Protein AF-A0A6V7WWK5-F1 (afdb_monomer_lite)

InterPro domains:
  IPR000276 G protein-coupled receptor, rhodopsin-like [PF00001] (9-143)
  IPR000276 G protein-coupled receptor, rhodopsin-like [PS00237] (42-58)
  IPR017452 GPCR, rhodopsin-like, 7TM [PS50262] (1-149)

Organism: Meloidogyne enterolobii (NCBI:txid390850)

pLDDT: mean 83.82, std 7.41, range [48.47, 92.69]

Radius of gyration: 19.09 Å; chains: 1; bounding box: 42×32×47 Å

Structure (mmCIF, N/CA/C/O backbone):
data_AF-A0A6V7WWK5-F1
#
_entry.id   AF-A0A6V7WWK5-F1
#
loop_
_atom_site.group_PDB
_atom_site.id
_atom_site.type_symbol
_atom_site.label_atom_id
_atom_site.label_alt_id
_atom_site.label_comp_id
_atom_site.label_asym_id
_atom_site.label_entity_id
_atom_site.label_seq_id
_atom_site.pdbx_PDB_ins_code
_atom_site.Cartn_x
_atom_site.Cartn_y
_atom_site.Cartn_z
_atom_site.occupancy
_atom_site.B_iso_or_equiv
_atom_site.auth_seq_id
_atom_site.auth_comp_id
_atom_site.auth_asym_id
_atom_site.auth_atom_id
_atom_site.pdbx_PDB_model_num
ATOM 1 N N . MET A 1 1 ? -2.528 -12.363 4.384 1.00 48.47 1 MET A N 1
ATOM 2 C CA . MET A 1 1 ? -1.400 -13.310 4.526 1.00 48.47 1 MET A CA 1
ATOM 3 C C . MET A 1 1 ? -1.298 -14.312 3.372 1.00 48.47 1 MET A C 1
ATOM 5 O O . MET A 1 1 ? -0.187 -14.553 2.935 1.00 48.47 1 MET A O 1
ATOM 9 N N . SER A 1 2 ? -2.397 -14.865 2.837 1.00 56.09 2 SER A N 1
ATOM 10 C CA . SER A 1 2 ? -2.315 -15.943 1.826 1.00 56.09 2 SER A CA 1
ATOM 11 C C . SER A 1 2 ? -1.978 -15.508 0.389 1.00 56.09 2 SER A C 1
ATOM 13 O O . SER A 1 2 ? -1.477 -16.323 -0.369 1.00 56.09 2 SER A O 1
ATOM 15 N N . ILE A 1 3 ? -2.220 -14.246 0.011 1.00 61.91 3 ILE A N 1
ATOM 16 C CA . ILE A 1 3 ? -2.026 -13.775 -1.379 1.00 61.91 3 ILE A CA 1
ATOM 17 C C . ILE A 1 3 ? -0.543 -13.495 -1.689 1.00 61.91 3 ILE A C 1
ATOM 19 O O . ILE A 1 3 ? -0.037 -13.927 -2.716 1.00 61.91 3 ILE A O 1
ATOM 23 N N . ILE A 1 4 ? 0.184 -12.858 -0.761 1.00 63.56 4 ILE A N 1
ATOM 24 C CA . ILE A 1 4 ? 1.609 -12.505 -0.940 1.00 63.56 4 ILE A CA 1
ATOM 25 C C . ILE A 1 4 ? 2.479 -13.766 -1.085 1.00 63.56 4 ILE A C 1
ATOM 27 O O . ILE A 1 4 ? 3.381 -13.815 -1.914 1.00 63.56 4 ILE A O 1
ATOM 31 N N . GLY A 1 5 ? 2.181 -14.815 -0.310 1.00 62.09 5 GLY A N 1
ATOM 32 C CA . GLY A 1 5 ? 2.914 -16.084 -0.373 1.00 62.09 5 GLY A CA 1
ATOM 33 C C . GLY A 1 5 ? 2.627 -16.916 -1.627 1.00 62.09 5 GLY A C 1
ATOM 34 O O . GLY A 1 5 ? 3.445 -17.758 -1.984 1.00 62.09 5 GLY A O 1
ATOM 35 N N . LEU A 1 6 ? 1.490 -16.682 -2.290 1.00 66.56 6 LEU A N 1
ATOM 36 C CA . LEU A 1 6 ? 1.095 -17.408 -3.497 1.00 66.56 6 LEU A CA 1
ATOM 37 C C . LEU A 1 6 ? 1.648 -16.757 -4.769 1.00 66.56 6 LEU A C 1
ATOM 39 O O . LEU A 1 6 ? 2.021 -17.474 -5.684 1.00 66.56 6 LEU A O 1
ATOM 43 N N . GLU A 1 7 ? 1.736 -15.427 -4.813 1.00 68.88 7 GLU A N 1
ATOM 44 C CA . GLU A 1 7 ? 2.163 -14.682 -6.009 1.00 68.88 7 GLU A CA 1
ATOM 45 C C . GLU A 1 7 ? 3.628 -14.226 -5.926 1.00 68.88 7 GLU A C 1
ATOM 47 O O . GLU A 1 7 ? 4.399 -14.385 -6.873 1.00 68.88 7 GLU A O 1
ATOM 52 N N . GLY A 1 8 ? 4.053 -13.688 -4.777 1.00 69.81 8 GLY A N 1
ATOM 53 C CA . GLY A 1 8 ? 5.376 -13.077 -4.623 1.00 69.81 8 GLY A CA 1
ATOM 54 C C . GLY A 1 8 ? 6.505 -14.105 -4.647 1.00 69.81 8 GLY A C 1
ATOM 55 O O . GLY A 1 8 ? 7.492 -13.936 -5.358 1.00 69.81 8 GLY A O 1
ATOM 56 N N . ILE A 1 9 ? 6.339 -15.216 -3.924 1.00 76.62 9 ILE A N 1
ATOM 57 C CA . ILE A 1 9 ? 7.373 -16.253 -3.788 1.00 76.62 9 ILE A CA 1
ATOM 58 C C . ILE A 1 9 ? 7.691 -16.959 -5.121 1.00 76.62 9 ILE A C 1
ATOM 60 O O . ILE A 1 9 ? 8.876 -17.031 -5.458 1.00 76.62 9 ILE A O 1
ATOM 64 N N . PRO A 1 10 ? 6.723 -17.473 -5.908 1.00 78.38 10 PRO A N 1
ATOM 65 C CA . PRO A 1 10 ? 7.050 -18.164 -7.156 1.00 78.38 10 PRO A CA 1
ATOM 66 C C . PRO A 1 10 ? 7.593 -17.224 -8.232 1.00 78.38 10 PRO A C 1
ATOM 68 O O . PRO A 1 10 ? 8.531 -17.599 -8.933 1.00 78.38 10 PRO A O 1
ATOM 71 N N . VAL A 1 11 ? 7.077 -15.997 -8.334 1.00 78.81 11 VAL A N 1
ATOM 72 C CA . VAL A 1 11 ? 7.557 -15.018 -9.321 1.00 78.81 11 VAL A CA 1
ATOM 73 C C . VAL A 1 11 ? 8.965 -14.530 -8.970 1.00 78.81 11 VAL A C 1
ATOM 75 O O . VAL A 1 11 ? 9.837 -14.483 -9.838 1.00 78.81 11 VAL A O 1
ATOM 78 N N . TYR A 1 12 ? 9.235 -14.262 -7.691 1.00 80.19 12 TYR A N 1
ATOM 79 C CA . TYR A 1 12 ? 10.574 -13.894 -7.232 1.00 80.19 12 TYR A CA 1
ATOM 80 C C . TYR A 1 12 ? 11.573 -15.051 -7.374 1.00 80.19 12 TYR A C 1
ATOM 82 O O . TYR A 1 12 ? 12.707 -14.851 -7.805 1.00 80.19 12 TYR A O 1
ATOM 90 N N . THR A 1 13 ? 11.149 -16.286 -7.092 1.00 79.94 13 THR A N 1
ATOM 91 C CA . THR A 1 13 ? 11.984 -17.478 -7.314 1.00 79.94 13 THR A CA 1
ATOM 92 C C . THR A 1 13 ? 12.298 -17.646 -8.797 1.00 79.94 13 THR A C 1
ATOM 94 O O . THR A 1 13 ? 13.452 -17.880 -9.147 1.00 79.94 13 THR A O 1
ATOM 97 N N . TYR A 1 14 ? 11.308 -17.458 -9.676 1.00 81.88 14 TYR A N 1
ATOM 98 C CA . TYR A 1 14 ? 11.494 -17.500 -11.125 1.00 81.88 14 TYR A CA 1
ATOM 99 C C . TYR A 1 14 ? 12.485 -16.433 -11.622 1.00 81.88 14 TYR A C 1
ATOM 101 O O . TYR A 1 14 ? 13.327 -16.704 -12.479 1.00 81.88 14 TYR A O 1
ATOM 109 N N . PHE A 1 15 ? 12.430 -15.229 -11.053 1.00 82.69 15 PHE A N 1
ATOM 110 C CA . PHE A 1 15 ? 13.390 -14.163 -11.332 1.00 82.69 15 PHE A CA 1
ATOM 111 C C . PHE A 1 15 ? 14.819 -14.541 -10.908 1.00 82.69 15 PHE A C 1
ATOM 113 O O . PHE A 1 15 ? 15.766 -14.339 -11.669 1.00 82.69 15 PHE A O 1
ATOM 120 N N . LEU A 1 16 ? 14.987 -15.144 -9.726 1.00 81.88 16 LEU A N 1
ATOM 121 C CA . LEU A 1 16 ? 16.298 -15.573 -9.231 1.00 81.88 16 LEU A CA 1
ATOM 122 C C . LEU A 1 16 ? 16.907 -16.701 -10.072 1.00 81.88 16 LEU A C 1
ATOM 124 O O . LEU A 1 16 ? 18.082 -16.618 -10.430 1.00 81.88 16 LEU A O 1
ATOM 128 N N . ILE A 1 17 ? 16.126 -17.727 -10.431 1.00 86.00 17 ILE A N 1
ATOM 129 C CA . ILE A 1 17 ? 16.629 -18.858 -11.236 1.00 86.00 17 ILE A CA 1
ATOM 130 C C . ILE A 1 17 ? 16.998 -18.445 -12.668 1.00 86.00 17 ILE A C 1
ATOM 132 O O . ILE A 1 17 ? 17.882 -19.055 -13.260 1.00 86.00 17 ILE A O 1
ATOM 136 N N . ASN A 1 18 ? 16.383 -17.387 -13.207 1.00 82.94 18 ASN A N 1
ATOM 137 C CA . ASN A 1 18 ? 16.728 -16.813 -14.513 1.00 82.94 18 ASN A CA 1
ATOM 138 C C . ASN A 1 18 ? 17.901 -15.819 -14.462 1.00 82.94 18 ASN A C 1
ATOM 140 O O . ASN A 1 18 ? 18.121 -15.064 -15.411 1.00 82.94 18 ASN A O 1
ATOM 144 N N . GLY A 1 19 ? 18.664 -15.799 -13.366 1.00 82.00 19 GLY A N 1
ATOM 145 C CA . GLY A 1 19 ? 19.825 -14.923 -13.224 1.00 82.00 19 GLY A CA 1
ATOM 146 C C . GLY A 1 19 ? 19.447 -13.453 -13.065 1.00 82.00 19 GLY A C 1
ATOM 147 O O . GLY A 1 19 ? 20.116 -12.594 -13.631 1.00 82.00 19 GLY A O 1
ATOM 148 N N . GLN A 1 20 ? 18.371 -13.172 -12.320 1.00 80.38 20 GLN A N 1
ATOM 149 C CA . GLN A 1 20 ? 17.848 -11.821 -12.080 1.00 80.38 20 GLN A CA 1
ATOM 150 C C . GLN A 1 20 ? 17.426 -11.086 -13.358 1.00 80.38 20 GLN A C 1
ATOM 152 O O . GLN A 1 20 ? 17.538 -9.864 -13.451 1.00 80.38 20 GLN A O 1
ATOM 157 N N . ARG A 1 21 ? 16.925 -11.838 -14.343 1.00 81.75 21 ARG A N 1
ATOM 158 C CA . ARG A 1 21 ? 16.369 -11.290 -15.580 1.00 81.75 21 ARG A CA 1
ATOM 159 C C . ARG A 1 21 ? 14.871 -11.510 -15.640 1.00 81.75 21 ARG A C 1
ATOM 161 O O . ARG A 1 21 ? 14.385 -12.614 -15.401 1.00 81.75 21 ARG A O 1
ATOM 168 N N . TRP A 1 22 ? 14.148 -10.455 -15.987 1.00 85.31 22 TRP A N 1
ATOM 169 C CA . TRP A 1 22 ? 12.706 -10.464 -16.161 1.00 85.31 22 TRP A CA 1
ATOM 170 C C . TRP A 1 22 ? 12.326 -10.659 -17.637 1.00 85.31 22 TRP A C 1
ATOM 172 O O . TRP A 1 22 ? 12.540 -9.758 -18.444 1.00 85.31 22 TRP A O 1
ATOM 182 N N . PRO A 1 23 ? 11.747 -11.810 -18.028 1.00 82.50 23 PRO A N 1
ATOM 183 C CA . PRO A 1 23 ? 11.469 -12.099 -19.436 1.00 82.50 23 PRO A CA 1
ATOM 184 C C . PRO A 1 23 ? 10.071 -11.662 -19.900 1.00 82.50 23 PRO A C 1
ATOM 186 O O . PRO A 1 23 ? 9.783 -11.716 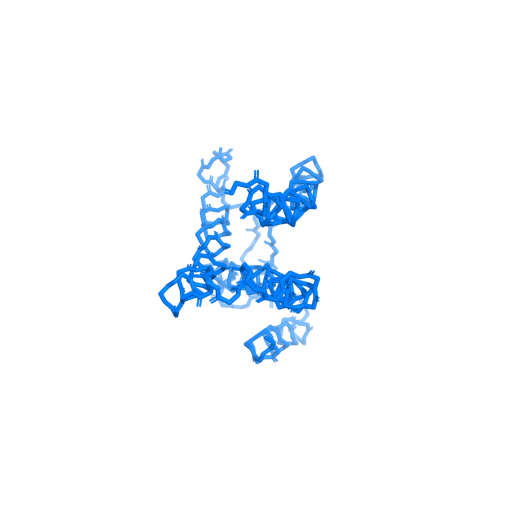-21.090 1.00 82.50 23 PRO A O 1
ATOM 189 N N . PHE A 1 24 ? 9.182 -11.250 -18.990 1.00 83.44 24 PHE A N 1
ATOM 190 C CA . PHE A 1 24 ? 7.772 -10.973 -19.305 1.00 83.44 24 PHE A CA 1
ATOM 191 C C . PHE A 1 24 ? 7.502 -9.522 -19.742 1.00 83.44 24 PHE A C 1
ATOM 193 O O . PHE A 1 24 ? 6.350 -9.126 -19.919 1.00 83.44 24 PHE A O 1
ATOM 200 N N . GLY A 1 25 ? 8.560 -8.724 -19.908 1.00 85.69 25 GLY A N 1
ATOM 201 C CA . GLY A 1 25 ? 8.489 -7.327 -20.328 1.00 85.69 25 GLY A CA 1
ATOM 202 C C . GLY A 1 25 ? 8.121 -6.341 -19.212 1.00 85.69 25 GLY A C 1
ATOM 203 O O . GLY A 1 25 ? 7.693 -6.708 -18.114 1.00 85.69 25 GLY A O 1
ATOM 204 N N . ALA A 1 26 ? 8.283 -5.052 -19.519 1.00 85.44 26 ALA A N 1
ATOM 205 C CA . ALA A 1 26 ? 8.167 -3.952 -18.560 1.00 85.44 26 ALA A CA 1
ATOM 206 C C . ALA A 1 26 ? 6.782 -3.839 -17.897 1.00 85.44 26 ALA A C 1
ATOM 208 O O . ALA A 1 26 ? 6.698 -3.620 -16.692 1.00 85.44 26 ALA A O 1
ATOM 209 N N . PHE A 1 27 ? 5.702 -4.028 -18.662 1.00 86.50 27 PHE A N 1
ATOM 210 C CA . PHE A 1 27 ? 4.337 -3.881 -18.149 1.00 86.50 27 PHE A CA 1
ATOM 211 C C . PHE A 1 27 ? 4.002 -4.915 -17.066 1.00 86.50 27 PHE A C 1
ATOM 213 O O . PHE A 1 27 ? 3.476 -4.553 -16.016 1.00 86.50 27 PHE A O 1
ATOM 220 N N . LEU A 1 28 ? 4.335 -6.193 -17.295 1.00 87.75 28 LEU A N 1
ATOM 221 C CA . LEU A 1 28 ? 4.083 -7.243 -16.305 1.00 87.75 28 LEU A CA 1
ATOM 222 C C . LEU A 1 28 ? 4.960 -7.066 -15.064 1.00 87.75 28 LEU A C 1
ATOM 224 O O . LEU A 1 28 ? 4.500 -7.365 -13.967 1.00 87.75 28 LEU A O 1
ATOM 228 N N . CYS A 1 29 ? 6.182 -6.548 -15.221 1.00 88.81 29 CYS A N 1
ATOM 229 C CA . CYS A 1 29 ? 7.023 -6.201 -14.080 1.00 88.81 29 CYS A CA 1
ATOM 230 C C . CYS A 1 29 ? 6.368 -5.113 -13.214 1.00 88.81 29 CYS A C 1
ATOM 232 O O . CYS A 1 29 ? 6.223 -5.287 -12.007 1.00 88.81 29 CYS A O 1
ATOM 234 N N . ASP A 1 30 ? 5.934 -4.010 -13.829 1.00 89.19 30 ASP A N 1
ATOM 235 C CA . ASP A 1 30 ? 5.336 -2.882 -13.109 1.00 89.19 30 ASP A CA 1
ATOM 236 C C . ASP A 1 30 ? 4.012 -3.278 -12.434 1.00 89.19 30 ASP A C 1
ATOM 238 O O . ASP A 1 30 ? 3.745 -2.867 -11.303 1.00 89.19 30 ASP A O 1
ATOM 242 N N . LEU A 1 31 ? 3.216 -4.136 -13.083 1.00 89.38 31 LEU A N 1
ATOM 243 C CA . LEU A 1 31 ? 2.004 -4.719 -12.504 1.00 89.38 31 LEU A CA 1
ATOM 244 C C . LEU A 1 31 ? 2.315 -5.640 -11.318 1.00 89.38 31 LEU A C 1
ATOM 246 O O . LEU A 1 31 ? 1.654 -5.563 -10.287 1.00 89.38 31 LEU A O 1
ATOM 250 N N . TRP A 1 32 ? 3.310 -6.516 -11.452 1.00 88.50 32 TRP A N 1
ATOM 251 C CA . TRP A 1 32 ? 3.696 -7.424 -10.375 1.00 88.50 32 TRP A CA 1
ATOM 252 C C . TRP A 1 32 ? 4.212 -6.652 -9.157 1.00 88.50 32 TRP A C 1
ATOM 254 O O . TRP A 1 32 ? 3.745 -6.882 -8.041 1.00 88.50 32 TRP A O 1
ATOM 264 N N . LEU A 1 33 ? 5.093 -5.671 -9.376 1.00 88.81 33 LEU A N 1
ATOM 265 C CA . LEU A 1 33 ? 5.601 -4.797 -8.321 1.00 88.81 33 LEU A CA 1
ATOM 266 C C . LEU A 1 33 ? 4.473 -3.999 -7.653 1.00 88.81 33 LEU A C 1
ATOM 268 O O . LEU A 1 33 ? 4.465 -3.868 -6.431 1.00 88.81 33 LEU A O 1
ATOM 272 N N . SER A 1 34 ? 3.501 -3.479 -8.410 1.00 91.12 34 SER A N 1
ATOM 273 C CA . SER A 1 34 ? 2.394 -2.721 -7.813 1.00 91.12 34 SER A CA 1
ATOM 274 C C . SER A 1 34 ? 1.506 -3.585 -6.926 1.00 91.12 34 SER A C 1
ATOM 276 O O . SER A 1 34 ? 1.143 -3.155 -5.828 1.00 91.12 34 SER A O 1
ATOM 278 N N . VAL A 1 35 ? 1.209 -4.812 -7.355 1.00 89.56 35 VAL A N 1
ATOM 279 C CA . VAL A 1 35 ? 0.420 -5.773 -6.581 1.00 89.56 35 VAL A CA 1
ATOM 280 C C . VAL A 1 35 ? 1.171 -6.219 -5.330 1.00 89.56 35 VAL A C 1
ATOM 282 O O . VAL A 1 35 ? 0.573 -6.234 -4.253 1.00 89.56 35 VAL A O 1
ATOM 285 N N . ASP A 1 36 ? 2.462 -6.537 -5.439 1.00 88.44 36 ASP A N 1
ATOM 286 C CA . ASP A 1 36 ? 3.272 -6.998 -4.308 1.00 88.44 36 ASP A CA 1
ATOM 287 C C . ASP A 1 36 ? 3.361 -5.930 -3.204 1.00 88.44 36 ASP A C 1
ATOM 289 O O . ASP A 1 36 ? 3.014 -6.184 -2.043 1.00 88.44 36 ASP A O 1
ATOM 293 N N . TYR A 1 37 ? 3.685 -4.687 -3.577 1.00 88.00 37 TYR A N 1
ATOM 294 C CA . TYR A 1 37 ? 3.744 -3.562 -2.639 1.00 88.00 37 TYR A CA 1
ATOM 295 C C . TYR A 1 37 ? 2.375 -3.218 -2.035 1.00 88.00 37 TYR A C 1
ATOM 297 O O . TYR A 1 37 ? 2.270 -2.987 -0.823 1.00 88.00 37 TYR A O 1
ATOM 305 N N . ALA A 1 38 ? 1.307 -3.223 -2.841 1.00 90.06 38 ALA A N 1
ATOM 306 C CA . ALA A 1 38 ? -0.049 -2.981 -2.353 1.00 90.06 38 ALA A CA 1
ATOM 307 C C . ALA A 1 38 ? -0.498 -4.054 -1.356 1.00 90.06 38 ALA A C 1
ATOM 309 O O . ALA A 1 38 ? -1.036 -3.720 -0.297 1.00 90.06 38 ALA A O 1
ATOM 310 N N . CYS A 1 39 ? -0.231 -5.328 -1.648 1.00 89.12 39 CYS A N 1
ATOM 311 C CA . CYS A 1 39 ? -0.564 -6.433 -0.758 1.00 89.12 39 CYS A CA 1
ATOM 312 C C . CYS A 1 39 ? 0.218 -6.358 0.558 1.00 89.12 39 CYS A C 1
ATOM 314 O O . CYS A 1 39 ? -0.367 -6.579 1.623 1.00 89.12 39 CYS A O 1
ATOM 316 N N . CYS A 1 40 ? 1.507 -6.011 0.513 1.00 88.06 40 CYS A N 1
ATOM 317 C CA . CYS A 1 40 ? 2.329 -5.829 1.709 1.00 88.06 40 CYS A CA 1
ATOM 318 C C . CYS A 1 40 ? 1.753 -4.750 2.636 1.00 88.06 40 CYS A C 1
ATOM 320 O O . CYS A 1 40 ? 1.540 -5.003 3.828 1.00 88.06 40 CYS A O 1
ATOM 322 N N . LEU A 1 41 ? 1.424 -3.575 2.091 1.00 88.00 41 LEU A N 1
ATOM 323 C CA . LEU A 1 41 ? 0.855 -2.481 2.879 1.00 88.00 41 LEU A CA 1
ATOM 324 C C . LEU A 1 41 ? -0.557 -2.803 3.392 1.00 88.00 41 LEU A C 1
ATOM 326 O O . LEU A 1 41 ? -0.852 -2.579 4.568 1.00 88.00 41 LEU A O 1
ATOM 330 N N . ALA A 1 42 ? -1.413 -3.400 2.558 1.00 90.06 42 ALA A N 1
ATOM 331 C CA . ALA A 1 42 ? -2.742 -3.847 2.975 1.00 90.06 42 ALA A CA 1
ATOM 332 C C . ALA A 1 42 ? -2.664 -4.880 4.112 1.00 90.06 42 ALA A C 1
ATOM 334 O O . ALA A 1 42 ? -3.459 -4.834 5.055 1.00 90.06 42 ALA A O 1
ATOM 335 N N . SER A 1 43 ? -1.681 -5.786 4.077 1.00 89.88 43 SER A N 1
ATOM 336 C CA . SER A 1 43 ? -1.444 -6.759 5.147 1.00 89.88 43 SER A CA 1
ATOM 337 C C . SER A 1 43 ? -1.050 -6.075 6.456 1.00 89.88 43 SER A C 1
ATOM 339 O O . SER A 1 43 ? -1.612 -6.397 7.503 1.00 89.88 43 SER A O 1
ATOM 341 N N . ILE A 1 44 ? -0.145 -5.093 6.405 1.00 88.69 44 ILE A N 1
ATOM 342 C CA . ILE A 1 44 ? 0.272 -4.325 7.586 1.00 88.69 44 ILE A CA 1
ATOM 343 C C . ILE A 1 44 ? -0.921 -3.585 8.193 1.00 88.69 44 ILE A C 1
ATOM 345 O O . ILE A 1 44 ? -1.210 -3.761 9.376 1.00 88.69 44 ILE A O 1
ATOM 349 N N . TYR A 1 45 ? -1.691 -2.851 7.392 1.00 88.25 45 TYR A N 1
ATOM 350 C CA . TYR A 1 45 ? -2.897 -2.170 7.868 1.00 88.25 45 TYR A CA 1
ATOM 351 C C . TYR A 1 45 ? -3.968 -3.124 8.399 1.00 88.25 45 TYR A C 1
ATOM 353 O O . TYR A 1 45 ? -4.633 -2.806 9.383 1.00 88.25 45 TYR A O 1
ATOM 361 N N . THR A 1 46 ? -4.107 -4.314 7.815 1.00 90.44 46 THR A N 1
ATOM 362 C CA . THR A 1 46 ? -5.024 -5.340 8.328 1.00 90.44 46 THR A CA 1
ATOM 363 C C . THR A 1 46 ? -4.592 -5.824 9.714 1.00 90.44 46 THR A C 1
ATOM 365 O O . THR A 1 46 ? -5.417 -5.881 10.624 1.00 90.44 46 THR A O 1
ATOM 368 N N . VAL A 1 47 ? -3.306 -6.134 9.912 1.00 89.31 47 VAL A N 1
ATOM 369 C CA . VAL A 1 47 ? -2.766 -6.565 11.217 1.00 89.31 47 VAL A CA 1
ATOM 370 C C . VAL A 1 47 ? -2.903 -5.458 12.264 1.00 89.31 47 VAL A C 1
ATOM 372 O O . VAL A 1 47 ? -3.318 -5.730 13.394 1.00 89.31 47 VAL A O 1
ATOM 375 N N . LEU A 1 48 ? -2.620 -4.207 11.890 1.00 87.69 48 LEU A N 1
ATOM 376 C CA . LEU A 1 48 ? -2.827 -3.044 12.756 1.00 87.69 48 LEU A CA 1
ATOM 377 C C . LEU A 1 48 ? -4.306 -2.881 13.125 1.00 87.69 48 LEU A C 1
ATOM 379 O O . LEU A 1 48 ? -4.625 -2.691 14.297 1.00 87.69 48 LEU A O 1
ATOM 383 N N . GLY A 1 49 ? -5.210 -3.042 12.158 1.00 86.81 49 GLY A N 1
ATOM 384 C CA . GLY A 1 49 ? -6.654 -3.026 12.378 1.00 86.81 49 GLY A CA 1
ATOM 385 C C . GLY A 1 49 ? -7.115 -4.111 13.353 1.00 86.81 49 GLY A C 1
ATOM 386 O O . GLY A 1 49 ? -7.858 -3.812 14.280 1.00 86.81 49 GLY A O 1
ATOM 387 N N . ILE A 1 50 ? -6.626 -5.348 13.210 1.00 89.19 50 ILE A N 1
ATOM 388 C CA . ILE A 1 50 ? -6.934 -6.462 14.129 1.00 89.19 50 ILE A CA 1
ATOM 389 C C . ILE A 1 50 ? -6.390 -6.185 15.538 1.00 89.19 50 ILE A C 1
ATOM 391 O O . ILE A 1 50 ? -7.055 -6.464 16.537 1.00 89.19 50 ILE A O 1
ATOM 395 N N . THR A 1 51 ? -5.182 -5.633 15.632 1.00 89.06 51 THR A N 1
ATOM 396 C CA . THR A 1 51 ? -4.553 -5.302 16.918 1.00 89.06 51 THR A CA 1
ATOM 397 C C . THR A 1 51 ? -5.339 -4.210 17.640 1.00 89.06 51 THR A C 1
ATOM 399 O O . THR A 1 51 ? -5.648 -4.351 18.824 1.00 89.06 51 THR A O 1
ATOM 402 N N . ALA A 1 52 ? -5.726 -3.156 16.918 1.00 85.56 52 ALA A N 1
ATOM 403 C CA . ALA A 1 52 ? -6.559 -2.081 17.440 1.00 85.56 52 ALA A CA 1
ATOM 404 C C . ALA A 1 52 ? -7.946 -2.594 17.857 1.00 85.56 52 ALA A C 1
ATOM 406 O O . ALA A 1 52 ? -8.395 -2.296 18.960 1.00 85.56 52 ALA A O 1
ATOM 407 N N . ASP A 1 53 ? -8.592 -3.417 17.027 1.00 85.88 53 ASP A N 1
ATOM 408 C CA . ASP A 1 53 ? -9.879 -4.063 17.317 1.00 85.88 53 ASP A CA 1
ATOM 409 C C . ASP A 1 53 ? -9.852 -4.807 18.661 1.00 85.88 53 ASP A C 1
ATOM 411 O O . ASP A 1 53 ? -10.688 -4.558 19.534 1.00 85.88 53 ASP A O 1
ATOM 415 N N . ARG A 1 54 ? -8.823 -5.637 18.880 1.00 88.81 54 ARG A N 1
ATOM 416 C CA . ARG A 1 54 ? -8.634 -6.357 20.147 1.00 88.81 54 ARG A CA 1
ATOM 417 C C . ARG A 1 54 ? -8.348 -5.428 21.318 1.00 88.81 54 ARG A C 1
ATOM 419 O O . ARG A 1 54 ? -8.937 -5.607 22.382 1.00 88.81 54 ARG A O 1
ATOM 426 N N . TYR A 1 55 ? -7.473 -4.442 21.133 1.00 86.62 55 TYR A N 1
ATOM 427 C CA . TYR A 1 55 ? -7.144 -3.473 22.178 1.00 86.62 55 TYR A CA 1
ATOM 428 C C . TYR A 1 55 ? -8.392 -2.722 22.662 1.00 86.62 55 TYR A C 1
ATOM 430 O O . TYR A 1 55 ? -8.642 -2.614 23.863 1.00 86.62 55 TYR A O 1
ATOM 438 N N . LEU A 1 56 ? -9.218 -2.259 21.727 1.00 83.62 56 LEU A N 1
ATOM 439 C CA . LEU A 1 56 ? -10.425 -1.487 22.005 1.00 83.62 56 LEU A CA 1
ATOM 440 C C . LEU A 1 56 ? -11.544 -2.341 22.594 1.00 83.62 56 LEU A C 1
ATOM 442 O O . LEU A 1 56 ? -12.229 -1.887 23.508 1.00 83.62 56 LEU A O 1
ATOM 446 N N . SER A 1 57 ? -11.693 -3.585 22.135 1.00 86.38 57 SER A N 1
ATOM 447 C CA . SER A 1 57 ? -12.660 -4.521 22.710 1.00 86.38 57 SER A CA 1
ATOM 448 C C . SER A 1 57 ? -12.369 -4.837 24.179 1.00 86.38 57 SER A C 1
ATOM 450 O O . SER A 1 57 ? -13.308 -5.100 24.926 1.00 86.38 57 SER A O 1
ATOM 452 N N . VAL A 1 58 ? -11.095 -4.840 24.588 1.00 88.31 58 VAL A N 1
ATOM 453 C CA . VAL A 1 58 ? -10.691 -5.091 25.980 1.00 88.31 58 VAL A CA 1
ATOM 454 C C . VAL A 1 58 ? -10.790 -3.820 26.819 1.00 88.31 58 VAL A C 1
ATOM 456 O O . VAL A 1 58 ? -11.319 -3.858 27.926 1.00 88.31 58 VAL A O 1
ATOM 459 N N . LYS A 1 59 ? -10.298 -2.689 26.304 1.00 85.75 59 LYS A N 1
ATOM 460 C CA . LYS A 1 59 ? -10.223 -1.441 27.072 1.00 85.75 59 LYS A CA 1
ATOM 461 C C . LYS A 1 59 ? -11.567 -0.715 27.192 1.00 85.75 59 LYS A C 1
ATOM 463 O O . LYS A 1 59 ? -11.830 -0.118 28.229 1.00 85.75 59 LYS A O 1
ATOM 468 N N . TYR A 1 60 ? -12.412 -0.771 26.159 1.00 83.56 60 TYR A N 1
ATOM 469 C CA . TYR A 1 60 ? -13.666 -0.009 26.071 1.00 83.56 60 TYR A CA 1
ATOM 470 C C . TYR A 1 60 ? -14.833 -0.861 25.534 1.00 83.56 60 TYR A C 1
ATOM 472 O O . TYR A 1 60 ? -15.376 -0.576 24.462 1.00 83.56 60 TYR A O 1
ATOM 480 N N . PRO A 1 61 ? -15.271 -1.904 26.263 1.00 82.50 61 PRO A N 1
ATOM 481 C CA . PRO A 1 61 ? -16.222 -2.894 25.750 1.00 82.50 61 PRO A CA 1
ATOM 482 C C . PRO A 1 61 ? -17.588 -2.306 25.351 1.00 82.50 61 PRO A C 1
ATOM 484 O O . PRO A 1 61 ? -18.155 -2.712 24.336 1.00 82.50 61 PRO A O 1
ATOM 487 N N . ALA A 1 62 ? -18.119 -1.334 26.106 1.00 82.50 62 ALA A N 1
ATOM 488 C CA . ALA A 1 62 ? -19.445 -0.758 25.856 1.00 82.50 62 ALA A CA 1
ATOM 489 C C . ALA A 1 62 ? -19.480 0.164 24.621 1.00 82.50 62 ALA A C 1
ATOM 491 O O . ALA A 1 62 ? -20.314 -0.025 23.733 1.00 82.50 62 ALA A O 1
ATOM 492 N N . ALA A 1 63 ? -18.549 1.119 24.511 1.00 78.56 63 ALA A N 1
ATOM 493 C CA . ALA A 1 63 ? -18.478 1.996 23.338 1.00 78.56 63 ALA A CA 1
ATOM 494 C C . ALA A 1 63 ? -18.042 1.265 22.076 1.00 78.56 63 ALA A C 1
ATOM 496 O O . ALA A 1 63 ? -18.597 1.514 21.005 1.00 78.56 63 ALA A O 1
ATOM 497 N N . TYR A 1 64 ? -17.093 0.334 22.193 1.00 81.81 64 TYR A N 1
ATOM 498 C CA . TYR A 1 64 ? -16.665 -0.465 21.055 1.00 81.81 64 TYR A CA 1
ATOM 499 C C . TYR A 1 64 ? -17.843 -1.270 20.477 1.00 81.81 64 TYR A C 1
ATOM 501 O O . TYR A 1 64 ? -18.048 -1.273 19.262 1.00 81.81 64 TYR A O 1
ATOM 509 N N . ARG A 1 65 ? -18.697 -1.858 21.332 1.00 82.75 65 ARG A N 1
ATOM 510 C CA . ARG A 1 65 ? -19.902 -2.590 20.902 1.00 82.75 65 ARG A CA 1
ATOM 511 C C . ARG A 1 65 ? -20.913 -1.710 20.161 1.00 82.75 65 ARG A C 1
ATOM 513 O O . ARG A 1 65 ? -21.474 -2.170 19.171 1.00 82.75 65 ARG A O 1
ATOM 520 N N . ASN A 1 66 ? -21.124 -0.470 20.602 1.00 84.25 66 ASN A N 1
ATOM 521 C CA . ASN A 1 66 ? -22.040 0.462 19.933 1.00 84.25 66 ASN A CA 1
ATOM 522 C C . ASN A 1 66 ? -21.465 1.020 18.622 1.00 84.25 66 ASN A C 1
ATOM 524 O O . ASN A 1 66 ? -22.205 1.269 17.672 1.00 84.25 66 ASN A O 1
ATOM 528 N N . TRP A 1 67 ? -20.149 1.214 18.547 1.00 82.75 67 TRP A N 1
ATOM 529 C CA . TRP A 1 67 ? -19.497 1.747 17.352 1.00 82.75 67 TRP A CA 1
ATOM 530 C C . TRP A 1 67 ? -19.345 0.705 16.235 1.00 82.75 67 TRP A C 1
ATOM 532 O O . TRP A 1 67 ? -19.441 1.056 15.051 1.00 82.75 67 TRP A O 1
ATOM 542 N N . ARG A 1 68 ? -19.104 -0.561 16.602 1.00 83.88 68 ARG A N 1
ATOM 543 C CA . ARG A 1 68 ? -18.806 -1.669 15.687 1.00 83.88 68 ARG A CA 1
ATOM 544 C C . ARG A 1 68 ? -20.050 -2.118 14.920 1.00 83.88 68 ARG A C 1
ATOM 546 O O . ARG A 1 68 ? -20.737 -3.064 15.298 1.00 83.88 68 ARG A O 1
ATOM 553 N N . THR A 1 69 ? -20.297 -1.488 13.777 1.00 88.81 69 THR A N 1
ATOM 554 C CA . THR A 1 69 ? -21.311 -1.939 12.816 1.00 88.81 69 THR A CA 1
ATOM 555 C C . THR A 1 69 ? -20.666 -2.701 11.660 1.00 88.81 69 THR A C 1
ATOM 557 O O . THR A 1 69 ? -19.565 -2.369 11.217 1.00 88.81 69 THR A O 1
ATOM 560 N N . LYS A 1 70 ? -21.360 -3.721 11.130 1.00 87.25 70 LYS A N 1
ATOM 561 C CA . LYS A 1 70 ? -20.864 -4.524 9.993 1.00 8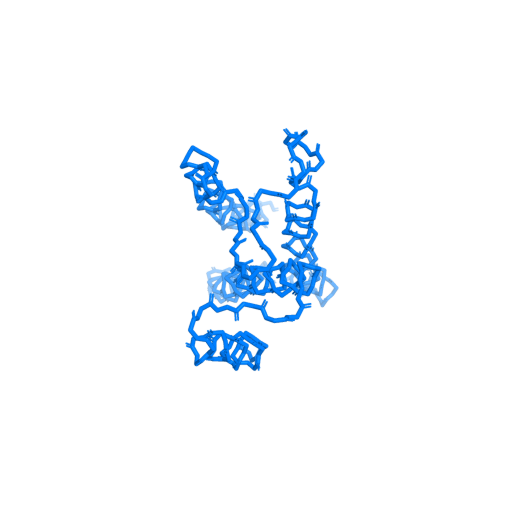7.25 70 LYS A CA 1
ATOM 562 C C . LYS A 1 70 ? -20.487 -3.648 8.790 1.00 87.25 70 LYS A C 1
ATOM 564 O O . LYS A 1 70 ? -19.451 -3.877 8.178 1.00 87.25 70 LYS A O 1
ATOM 569 N N . GLY A 1 71 ? -21.290 -2.618 8.504 1.00 89.69 71 GLY A N 1
ATOM 570 C CA . GLY A 1 71 ? -21.029 -1.672 7.416 1.00 89.69 71 GLY A CA 1
ATOM 571 C C . GLY A 1 71 ? -19.740 -0.872 7.613 1.00 89.69 71 GLY A C 1
ATOM 572 O O . GLY A 1 71 ? -18.933 -0.792 6.693 1.00 89.69 71 GLY A O 1
ATOM 573 N N . ARG A 1 72 ? -19.489 -0.344 8.821 1.00 87.19 72 ARG A N 1
ATOM 574 C CA . ARG A 1 72 ? -18.243 0.388 9.121 1.00 87.19 72 ARG A CA 1
ATOM 575 C C . ARG A 1 72 ? -17.014 -0.503 8.992 1.00 87.19 72 ARG A C 1
ATOM 577 O O . ARG A 1 72 ? -16.033 -0.089 8.388 1.00 87.19 72 ARG A O 1
ATOM 584 N N . VAL A 1 73 ? -17.080 -1.728 9.512 1.00 88.00 73 VAL A N 1
ATOM 585 C CA . VAL A 1 73 ? -15.969 -2.687 9.416 1.00 88.00 73 VAL A CA 1
ATOM 586 C C . VAL A 1 73 ? -15.674 -3.032 7.955 1.00 88.00 73 VAL A C 1
ATOM 588 O O . VAL A 1 73 ? -14.515 -3.016 7.551 1.00 88.00 73 VAL A O 1
ATOM 591 N N . LEU A 1 74 ? -16.707 -3.277 7.145 1.00 90.19 74 LEU A N 1
ATOM 592 C CA . LEU A 1 74 ? -16.533 -3.568 5.722 1.00 90.19 74 LEU A CA 1
ATOM 593 C C . LEU A 1 74 ? -15.911 -2.385 4.965 1.00 90.19 74 LEU A C 1
ATOM 595 O O . LEU A 1 74 ? -15.007 -2.593 4.160 1.00 90.19 74 LEU A O 1
ATOM 599 N N . LEU A 1 75 ? -16.341 -1.152 5.257 1.00 89.75 75 LEU A N 1
ATOM 600 C CA . LEU A 1 75 ? -15.765 0.062 4.668 1.00 89.75 75 LEU A CA 1
ATOM 601 C C . LEU A 1 75 ? -14.287 0.240 5.038 1.00 89.75 75 LEU A C 1
ATOM 603 O O . LEU A 1 75 ? -13.484 0.577 4.172 1.00 89.75 75 LEU A O 1
ATOM 607 N N . ILE A 1 76 ? -13.914 -0.023 6.294 1.00 87.69 76 ILE A N 1
ATOM 608 C CA . ILE A 1 76 ? -12.515 0.045 6.742 1.00 87.69 76 ILE A CA 1
ATOM 609 C C . ILE A 1 76 ? -11.668 -0.993 6.005 1.00 87.69 76 ILE A C 1
ATOM 611 O O . ILE A 1 76 ? -10.604 -0.655 5.499 1.00 87.69 76 ILE A O 1
ATOM 615 N N . ILE A 1 77 ? -12.149 -2.235 5.888 1.00 90.38 77 ILE A N 1
ATOM 616 C CA . ILE A 1 77 ? -11.443 -3.284 5.140 1.00 90.38 77 ILE A CA 1
ATOM 617 C C . ILE A 1 77 ? -11.294 -2.875 3.671 1.00 90.38 77 ILE A C 1
ATOM 619 O O . ILE A 1 77 ? -10.194 -2.941 3.134 1.00 90.38 77 ILE A O 1
ATOM 623 N N . ALA A 1 78 ? -12.361 -2.397 3.028 1.00 92.38 78 ALA A N 1
ATOM 624 C CA . ALA A 1 78 ? -12.294 -1.936 1.644 1.00 92.38 78 ALA A CA 1
ATOM 625 C C . ALA A 1 78 ? -11.264 -0.806 1.471 1.00 92.38 78 ALA A C 1
ATOM 627 O O . ALA A 1 78 ? -10.439 -0.867 0.562 1.00 92.38 78 ALA A O 1
ATOM 628 N N . ALA A 1 79 ? -11.240 0.176 2.376 1.00 89.69 79 ALA A N 1
ATOM 629 C CA . ALA A 1 79 ? -10.257 1.257 2.354 1.00 89.69 79 ALA A CA 1
ATOM 630 C C . ALA A 1 79 ? -8.816 0.745 2.528 1.00 89.69 79 ALA A C 1
ATOM 632 O O . ALA A 1 79 ? -7.922 1.187 1.809 1.00 89.69 79 ALA A O 1
ATOM 633 N N . ILE A 1 80 ? -8.595 -0.224 3.423 1.00 90.00 80 ILE A N 1
ATOM 634 C CA . ILE A 1 80 ? -7.287 -0.858 3.655 1.00 90.00 80 ILE A CA 1
ATOM 635 C C . ILE A 1 80 ? -6.736 -1.524 2.389 1.00 90.00 80 ILE A C 1
ATOM 637 O O . ILE A 1 80 ? -5.524 -1.554 2.211 1.00 90.00 80 ILE A O 1
ATOM 641 N N . TRP A 1 81 ? -7.595 -2.032 1.507 1.00 91.00 81 TRP A N 1
ATOM 642 C CA . TRP A 1 81 ? -7.174 -2.646 0.245 1.00 91.00 81 TRP A CA 1
ATOM 643 C C . TRP A 1 81 ? -7.068 -1.641 -0.903 1.00 91.00 81 TRP A C 1
ATOM 645 O O . TRP A 1 81 ? -6.094 -1.656 -1.659 1.00 91.00 81 TRP A O 1
ATOM 655 N N . VAL A 1 82 ? -8.051 -0.751 -1.037 1.00 92.69 82 VAL A N 1
ATOM 656 C CA . VAL A 1 82 ? -8.130 0.197 -2.156 1.00 92.69 82 VAL A CA 1
ATOM 657 C C . VAL A 1 82 ? -7.051 1.271 -2.053 1.00 92.69 82 VAL A C 1
ATOM 659 O O . VAL A 1 82 ? -6.394 1.553 -3.052 1.00 92.69 82 VAL A O 1
ATOM 662 N N . LEU A 1 83 ? -6.818 1.846 -0.867 1.00 90.06 83 LEU A N 1
ATOM 663 C CA . LEU A 1 83 ? -5.867 2.952 -0.711 1.00 90.06 83 LEU A CA 1
ATOM 664 C C . LEU A 1 83 ? -4.430 2.552 -1.097 1.00 90.06 83 LEU A C 1
ATOM 666 O O . LEU A 1 83 ? -3.836 3.264 -1.908 1.00 90.06 83 LEU A O 1
ATOM 670 N N . PRO A 1 84 ? -3.871 1.418 -0.622 1.00 90.31 84 PRO A N 1
ATOM 671 C CA . PRO A 1 84 ? -2.556 0.959 -1.068 1.00 90.31 84 PRO A CA 1
ATOM 672 C C . PRO A 1 84 ? -2.513 0.635 -2.558 1.00 90.31 84 PRO A C 1
ATOM 674 O O . PRO A 1 84 ? -1.576 1.039 -3.240 1.00 90.31 84 PRO A O 1
ATOM 677 N N . SER A 1 85 ? -3.537 -0.054 -3.070 1.00 90.94 85 SER A N 1
ATOM 678 C CA . SER A 1 85 ? -3.594 -0.461 -4.478 1.00 90.94 85 SER A CA 1
ATOM 679 C C . SER A 1 85 ? -3.542 0.745 -5.408 1.00 90.94 85 SER A C 1
ATOM 681 O O . SER A 1 85 ? -2.758 0.767 -6.355 1.00 90.94 85 SER A O 1
ATOM 683 N N . VAL A 1 86 ? -4.326 1.781 -5.107 1.00 92.12 86 VAL A N 1
ATOM 684 C CA . VAL A 1 86 ? -4.342 3.034 -5.866 1.00 92.12 86 VAL A CA 1
ATOM 685 C C . VAL A 1 86 ? -3.008 3.764 -5.735 1.00 92.12 86 VAL A C 1
ATOM 687 O O . VAL A 1 86 ? -2.441 4.177 -6.744 1.00 92.12 86 VAL A O 1
ATOM 690 N N . LEU A 1 87 ? -2.472 3.882 -4.517 1.00 89.75 87 LEU A N 1
ATOM 691 C CA . LEU A 1 87 ? -1.225 4.598 -4.261 1.00 89.75 87 LEU A CA 1
ATOM 692 C C . LEU A 1 87 ? -0.045 3.988 -5.026 1.00 89.75 87 LEU A C 1
ATOM 694 O O . LEU A 1 87 ? 0.659 4.712 -5.732 1.00 89.75 87 LEU A O 1
ATOM 698 N N . PHE A 1 88 ? 0.155 2.672 -4.940 1.00 89.56 88 PHE A N 1
ATOM 699 C CA . PHE A 1 88 ? 1.271 2.009 -5.618 1.00 89.56 88 PHE A CA 1
ATOM 700 C C . PHE A 1 88 ? 1.066 1.908 -7.124 1.00 89.56 88 PHE A C 1
ATOM 702 O O . PHE A 1 88 ? 2.024 2.113 -7.865 1.00 89.56 88 PHE A O 1
ATOM 709 N N . SER A 1 89 ? -0.166 1.691 -7.595 1.00 89.81 89 SER A N 1
ATOM 710 C CA . SER A 1 89 ? -0.449 1.695 -9.035 1.00 89.81 89 SER A CA 1
ATOM 711 C C . SER A 1 89 ? -0.143 3.059 -9.654 1.00 89.81 89 SER A C 1
ATOM 713 O O . SER A 1 89 ? 0.590 3.136 -10.635 1.00 89.81 89 SER A O 1
ATOM 715 N N . ILE A 1 90 ? -0.622 4.154 -9.053 1.00 90.25 90 ILE A N 1
ATOM 716 C CA . ILE A 1 90 ? -0.337 5.508 -9.553 1.00 90.25 90 ILE A CA 1
ATOM 717 C C . ILE A 1 90 ? 1.160 5.809 -9.468 1.00 90.25 90 ILE A C 1
ATOM 719 O O . ILE A 1 90 ? 1.727 6.355 -10.411 1.00 90.25 90 ILE A O 1
ATOM 723 N N . SER A 1 91 ? 1.810 5.440 -8.364 1.00 88.50 91 SER A N 1
ATOM 724 C CA . SER A 1 91 ? 3.228 5.744 -8.160 1.00 88.50 91 SER A CA 1
ATOM 725 C C . SER A 1 91 ? 4.129 4.993 -9.137 1.00 88.50 91 SER A C 1
ATOM 727 O O . SER A 1 91 ? 5.055 5.594 -9.664 1.00 88.50 91 SER A O 1
ATOM 729 N N . ILE A 1 92 ? 3.867 3.711 -9.406 1.00 89.19 92 ILE A N 1
ATOM 730 C CA . ILE A 1 92 ? 4.714 2.875 -10.270 1.00 89.19 92 ILE A CA 1
ATOM 731 C C . ILE A 1 92 ? 4.460 3.179 -11.748 1.00 89.19 92 ILE A C 1
ATOM 733 O O . ILE A 1 92 ? 5.404 3.493 -12.469 1.00 89.19 92 ILE A O 1
ATOM 737 N N . PHE A 1 93 ? 3.200 3.167 -12.195 1.00 88.88 93 PHE A N 1
ATOM 738 C CA . PHE A 1 93 ? 2.877 3.441 -13.601 1.00 88.88 93 PHE A CA 1
ATOM 739 C C . PHE A 1 93 ? 3.049 4.923 -13.963 1.00 88.88 93 PHE A C 1
ATOM 741 O O . PHE A 1 93 ? 3.440 5.252 -15.081 1.00 88.88 93 PHE A O 1
ATOM 748 N N . GLY A 1 94 ? 2.782 5.831 -13.022 1.00 86.19 94 GLY A N 1
ATOM 749 C CA . GLY A 1 94 ? 2.886 7.273 -13.235 1.00 86.19 94 GLY A CA 1
ATOM 750 C C . GLY A 1 94 ? 4.306 7.830 -13.121 1.00 86.19 94 GLY A C 1
ATOM 751 O O . GLY A 1 94 ? 4.544 8.944 -13.588 1.00 86.19 94 GLY A O 1
ATOM 752 N N . TYR A 1 95 ? 5.267 7.094 -12.545 1.00 85.00 95 TYR A N 1
ATOM 753 C CA . TYR A 1 95 ? 6.618 7.617 -12.296 1.00 85.00 95 TYR A CA 1
ATOM 754 C C . TYR A 1 95 ? 7.303 8.131 -13.567 1.00 85.00 95 TYR A C 1
ATOM 756 O O . TYR A 1 95 ? 7.855 9.232 -13.573 1.00 85.00 95 TYR A O 1
ATOM 764 N N . GLY A 1 96 ? 7.226 7.366 -14.660 1.00 82.50 96 GLY A N 1
ATOM 765 C CA . GLY A 1 96 ? 7.839 7.744 -15.935 1.00 82.50 96 GLY A CA 1
ATOM 766 C C . GLY A 1 96 ? 7.260 9.035 -16.522 1.00 82.50 96 GLY A C 1
ATOM 767 O O . GLY A 1 96 ? 8.001 9.820 -17.117 1.00 82.50 96 GLY A O 1
ATOM 768 N N . TRP A 1 97 ? 5.966 9.286 -16.292 1.00 82.25 97 TRP A N 1
ATOM 769 C CA . TRP A 1 97 ? 5.292 10.523 -16.687 1.00 82.25 97 TRP A CA 1
ATOM 770 C C . TRP A 1 97 ? 5.731 11.703 -15.814 1.00 82.25 97 TRP A C 1
ATOM 772 O O . TRP A 1 97 ? 6.145 12.735 -16.335 1.00 82.25 97 TRP A O 1
ATOM 782 N N . PHE A 1 98 ? 5.718 11.542 -14.487 1.00 81.06 98 PHE A N 1
ATOM 783 C CA . PHE A 1 98 ? 6.091 12.611 -13.553 1.00 81.06 98 PHE A CA 1
ATOM 784 C C . PHE A 1 98 ? 7.572 12.989 -13.619 1.00 81.06 98 PHE A C 1
ATOM 786 O O . PHE A 1 98 ? 7.920 14.152 -13.433 1.00 81.06 98 PHE A O 1
ATOM 793 N N . SER A 1 99 ? 8.453 12.024 -13.882 1.00 79.81 99 SER A N 1
ATOM 794 C CA . SER A 1 99 ? 9.890 12.278 -13.987 1.00 79.81 99 SER A CA 1
ATOM 795 C C . SER A 1 99 ? 10.273 12.946 -15.315 1.00 79.81 99 SER A C 1
ATOM 797 O O . SER A 1 99 ? 11.363 13.507 -15.419 1.00 79.81 99 SER A O 1
ATOM 799 N N . GLY A 1 100 ? 9.415 12.872 -16.343 1.00 81.31 100 GLY A N 1
ATOM 800 C CA . GLY A 1 100 ? 9.702 13.364 -17.698 1.00 81.31 100 GLY A CA 1
ATOM 801 C C . GLY A 1 100 ? 10.810 12.592 -18.428 1.00 81.31 100 GLY A C 1
ATOM 802 O O . GLY A 1 100 ? 11.193 12.956 -19.534 1.00 81.31 100 GLY A O 1
ATOM 803 N N . LYS A 1 101 ? 11.336 11.527 -17.809 1.00 78.88 101 LYS A N 1
ATOM 804 C CA . LYS A 1 101 ? 12.432 10.689 -18.319 1.00 78.88 101 LYS A CA 1
ATOM 805 C C . LYS A 1 101 ? 11.951 9.358 -18.898 1.00 78.88 101 LYS A C 1
ATOM 807 O O . LYS A 1 101 ? 12.767 8.591 -19.397 1.00 78.88 101 LYS A O 1
ATOM 812 N N . GLY A 1 102 ? 10.647 9.076 -18.828 1.00 81.81 102 GLY A N 1
ATOM 813 C CA . GLY A 1 102 ? 10.103 7.768 -19.180 1.00 81.81 102 GLY A CA 1
ATOM 814 C C . GLY A 1 102 ? 10.576 6.670 -18.221 1.00 81.81 102 GLY A C 1
ATOM 815 O O . GLY A 1 102 ? 10.953 6.940 -17.078 1.00 81.81 102 GLY A O 1
ATOM 816 N N . ARG A 1 103 ? 10.534 5.415 -18.677 1.00 82.06 103 ARG A N 1
ATOM 817 C CA . ARG A 1 103 ? 11.018 4.263 -17.907 1.00 82.06 103 ARG A CA 1
ATOM 818 C C . ARG A 1 103 ? 12.549 4.257 -17.894 1.00 82.06 103 ARG A C 1
ATOM 820 O O . ARG A 1 103 ? 13.177 4.114 -18.935 1.00 82.06 103 ARG A O 1
ATOM 827 N N . ILE A 1 104 ? 13.129 4.382 -16.701 1.00 83.56 104 ILE A N 1
ATOM 828 C CA . ILE A 1 104 ? 14.588 4.372 -16.487 1.00 83.56 104 ILE A CA 1
ATOM 829 C C . ILE A 1 104 ? 15.211 2.966 -16.475 1.00 83.56 104 ILE A C 1
ATOM 831 O O . ILE A 1 104 ? 16.417 2.839 -16.662 1.00 83.56 104 ILE A O 1
ATOM 835 N N . LEU A 1 105 ? 14.410 1.927 -16.220 1.00 84.56 105 LEU A N 1
ATOM 836 C CA . LEU A 1 105 ? 14.867 0.539 -16.133 1.00 84.56 105 LEU A CA 1
ATOM 837 C C . LEU A 1 105 ? 14.947 -0.122 -17.508 1.00 84.56 105 LEU A C 1
ATOM 839 O O . LEU A 1 105 ? 14.095 0.121 -18.367 1.00 84.56 105 LEU A O 1
ATOM 843 N N . ARG A 1 106 ? 15.911 -1.032 -17.670 1.00 81.88 106 ARG A N 1
ATOM 844 C CA . ARG A 1 106 ? 15.984 -1.914 -18.842 1.00 81.88 106 ARG A CA 1
ATOM 845 C C . ARG A 1 106 ? 14.839 -2.934 -18.841 1.00 81.88 106 ARG A C 1
ATOM 847 O O . ARG A 1 106 ? 14.140 -3.105 -17.842 1.00 81.88 106 ARG A O 1
ATOM 854 N N . GLU A 1 107 ? 14.610 -3.583 -19.981 1.00 78.88 107 GLU A N 1
ATOM 855 C CA . GLU A 1 107 ? 13.524 -4.567 -20.128 1.00 78.88 107 GLU A CA 1
ATOM 856 C C . GLU A 1 107 ? 13.771 -5.860 -19.342 1.00 78.88 107 GLU A C 1
ATOM 858 O O . GLU A 1 107 ? 12.813 -6.497 -18.910 1.00 78.88 107 GLU A O 1
ATOM 863 N N . ASP A 1 108 ? 15.038 -6.216 -19.124 1.00 81.19 108 ASP A N 1
ATOM 864 C CA . ASP A 1 108 ? 15.467 -7.375 -18.344 1.00 81.19 108 ASP A CA 1
ATOM 865 C C . ASP A 1 108 ? 15.519 -7.099 -16.834 1.00 81.19 108 ASP A C 1
ATOM 867 O O . ASP A 1 108 ? 15.596 -8.036 -16.041 1.00 81.19 108 ASP A O 1
ATOM 871 N N . GLU A 1 109 ? 15.431 -5.835 -16.420 1.00 84.12 109 GLU A N 1
ATOM 872 C CA . GLU A 1 109 ? 15.435 -5.435 -15.017 1.00 84.12 109 GLU A CA 1
ATOM 873 C C . GLU A 1 109 ? 14.008 -5.246 -14.492 1.00 84.12 109 GLU A C 1
ATOM 875 O O . GLU A 1 109 ? 13.176 -4.562 -15.100 1.00 84.12 109 GLU A O 1
ATOM 880 N N . CYS A 1 110 ? 13.739 -5.804 -13.307 1.00 87.12 110 CYS A N 1
ATOM 881 C CA . CYS A 1 110 ? 12.461 -5.639 -12.629 1.00 87.12 110 CYS A CA 1
ATOM 882 C C . CYS A 1 110 ? 12.626 -5.153 -11.188 1.00 87.12 110 CYS A C 1
ATOM 884 O O . CYS A 1 110 ? 12.630 -5.931 -10.237 1.00 87.12 110 CYS A O 1
ATOM 886 N N . TYR A 1 111 ? 12.760 -3.835 -11.045 1.00 85.56 111 TYR A N 1
ATOM 887 C CA . TYR A 1 111 ? 12.822 -3.136 -9.765 1.00 85.56 111 TYR A CA 1
ATOM 888 C C . TYR A 1 111 ? 11.983 -1.861 -9.804 1.00 85.56 111 TYR A C 1
ATOM 890 O O . TYR A 1 111 ? 11.626 -1.337 -10.859 1.00 85.56 111 TYR A O 1
ATOM 898 N N . VAL A 1 112 ? 11.681 -1.329 -8.627 1.00 86.94 112 VAL A N 1
ATOM 899 C CA . VAL A 1 112 ? 10.864 -0.127 -8.512 1.00 86.94 112 VAL A CA 1
ATOM 900 C C . VAL A 1 112 ? 11.684 1.122 -8.859 1.00 86.94 112 VAL A C 1
ATOM 902 O O . VAL A 1 112 ? 12.696 1.410 -8.223 1.00 86.94 112 VAL A O 1
ATOM 905 N N . GLN A 1 113 ? 11.225 1.897 -9.844 1.00 85.25 113 GLN A N 1
ATOM 906 C CA . GLN A 1 113 ? 11.984 2.998 -10.463 1.00 85.25 113 GLN A CA 1
ATOM 907 C C . GLN A 1 113 ? 12.409 4.100 -9.475 1.00 85.25 113 GLN A C 1
ATOM 909 O O . GLN A 1 113 ? 13.519 4.624 -9.543 1.00 85.25 113 GLN A O 1
ATOM 914 N N . PHE A 1 114 ? 11.562 4.444 -8.504 1.00 82.38 114 PHE A N 1
ATOM 915 C CA . PHE A 1 114 ? 11.905 5.474 -7.520 1.00 82.38 114 PHE A CA 1
ATOM 916 C C . PHE A 1 114 ? 12.960 5.025 -6.493 1.00 82.38 114 PHE A C 1
ATOM 918 O O . PHE A 1 114 ? 13.497 5.881 -5.791 1.00 82.38 114 PHE A O 1
ATOM 925 N N . MET A 1 115 ? 13.311 3.731 -6.413 1.00 83.19 115 MET A N 1
ATOM 926 C CA . MET A 1 115 ? 14.397 3.268 -5.536 1.00 83.19 115 MET A CA 1
ATOM 927 C C . MET A 1 115 ? 15.785 3.668 -6.030 1.00 83.19 115 MET A C 1
ATOM 929 O O . MET A 1 115 ? 16.703 3.787 -5.221 1.00 83.19 115 MET A O 1
ATOM 933 N N . THR A 1 116 ? 15.942 3.934 -7.328 1.00 82.88 116 THR A N 1
ATOM 934 C CA . THR A 1 116 ? 17.210 4.411 -7.898 1.00 82.88 116 THR A CA 1
ATOM 935 C C . THR A 1 116 ? 17.595 5.785 -7.345 1.00 82.88 116 THR A C 1
ATOM 937 O O . THR A 1 116 ? 18.772 6.137 -7.321 1.00 82.88 116 THR A O 1
ATOM 940 N N . ASN A 1 117 ? 16.619 6.572 -6.876 1.00 84.75 117 ASN A N 1
ATOM 941 C CA . ASN A 1 117 ? 16.871 7.865 -6.261 1.00 84.75 117 ASN A CA 1
ATOM 942 C C . ASN A 1 117 ? 16.810 7.752 -4.723 1.00 84.75 117 ASN A C 1
ATOM 944 O O . ASN A 1 117 ? 15.720 7.593 -4.167 1.00 84.75 117 ASN A O 1
ATOM 948 N N . PRO A 1 118 ? 17.944 7.872 -4.010 1.00 87.06 118 PRO A N 1
ATOM 949 C CA . PRO A 1 118 ? 17.991 7.639 -2.567 1.00 87.06 118 PRO A CA 1
ATOM 950 C C . PRO A 1 118 ? 17.121 8.623 -1.776 1.00 87.06 118 PRO A C 1
ATOM 952 O O . PRO A 1 118 ? 16.556 8.243 -0.753 1.00 87.06 118 PRO A O 1
ATOM 955 N N . TYR A 1 119 ? 16.951 9.857 -2.260 1.00 88.25 119 TYR A N 1
ATOM 956 C CA . TYR A 1 119 ? 16.106 10.857 -1.606 1.00 88.25 119 TYR A CA 1
ATOM 957 C C . TYR A 1 119 ? 14.620 10.501 -1.696 1.00 88.25 119 TYR A C 1
ATOM 959 O O . TYR A 1 119 ? 13.907 10.585 -0.697 1.00 88.25 119 TYR A O 1
ATOM 967 N N . LEU A 1 120 ? 14.155 10.060 -2.871 1.00 85.44 120 LEU A N 1
ATOM 968 C CA . LEU A 1 120 ? 12.768 9.619 -3.053 1.00 85.44 120 LEU A CA 1
ATOM 969 C C . LEU A 1 120 ? 12.491 8.332 -2.277 1.00 85.44 120 LEU A C 1
ATOM 971 O O . LEU A 1 120 ? 11.459 8.225 -1.618 1.00 85.44 120 LEU A O 1
ATOM 975 N N . ASN A 1 121 ? 13.432 7.388 -2.303 1.00 86.94 121 ASN A N 1
ATOM 976 C CA . ASN A 1 121 ? 13.328 6.139 -1.561 1.00 86.94 121 ASN A CA 1
ATOM 977 C C . ASN A 1 121 ? 13.231 6.385 -0.044 1.00 86.94 121 ASN A C 1
ATOM 979 O O . ASN A 1 121 ? 12.318 5.891 0.617 1.00 86.94 121 ASN A O 1
ATOM 983 N N . ALA A 1 122 ? 14.120 7.220 0.507 1.00 89.00 122 ALA A N 1
ATOM 984 C CA . ALA A 1 122 ? 14.086 7.599 1.918 1.00 89.00 122 ALA A CA 1
ATOM 985 C C . ALA A 1 122 ? 12.791 8.342 2.278 1.00 89.00 122 ALA A C 1
ATOM 987 O O . ALA A 1 122 ? 12.161 8.028 3.288 1.00 89.00 122 ALA A O 1
ATOM 988 N N . GLY A 1 123 ? 12.355 9.281 1.431 1.00 89.75 123 GLY A N 1
ATOM 989 C CA . GLY A 1 123 ? 11.092 9.997 1.603 1.00 89.75 123 GLY A CA 1
ATOM 990 C C . GLY A 1 123 ? 9.885 9.058 1.637 1.00 89.75 123 GLY A C 1
ATOM 991 O O . GLY A 1 123 ? 9.021 9.205 2.501 1.00 89.75 123 GLY A O 1
ATOM 992 N N . MET A 1 124 ? 9.855 8.045 0.767 1.00 86.62 124 MET A N 1
ATOM 993 C CA . MET A 1 124 ? 8.804 7.031 0.764 1.00 86.62 124 MET A CA 1
ATOM 994 C C . MET A 1 124 ? 8.799 6.230 2.068 1.00 86.62 124 MET A C 1
ATOM 996 O O . MET A 1 124 ? 7.754 6.157 2.711 1.00 86.62 124 MET A O 1
ATOM 1000 N N . TYR A 1 125 ? 9.937 5.674 2.497 1.00 87.44 125 TYR A N 1
ATOM 1001 C CA . TYR A 1 125 ? 10.005 4.900 3.744 1.00 87.44 125 TYR A CA 1
ATOM 1002 C C . TYR A 1 125 ? 9.620 5.725 4.971 1.00 87.44 125 TYR A C 1
ATOM 1004 O O . TYR A 1 125 ? 8.886 5.240 5.834 1.00 87.44 125 TYR A O 1
ATOM 1012 N N . LEU A 1 126 ? 10.049 6.988 5.028 1.00 90.81 126 LEU A N 1
ATOM 1013 C CA . LEU A 1 126 ? 9.616 7.916 6.067 1.00 90.81 126 LEU A CA 1
ATOM 1014 C C . LEU A 1 126 ? 8.101 8.116 6.001 1.00 90.81 126 LEU A C 1
ATOM 1016 O O . LEU A 1 126 ? 7.416 7.890 6.994 1.00 90.81 126 LEU A O 1
ATOM 1020 N N . SER A 1 127 ? 7.552 8.474 4.839 1.00 87.69 127 SER A N 1
ATOM 1021 C CA . SER A 1 127 ? 6.109 8.698 4.679 1.00 87.69 127 SER A CA 1
ATOM 1022 C C . SER A 1 127 ? 5.278 7.466 5.048 1.00 87.69 127 SER A C 1
ATOM 1024 O O . SER A 1 127 ? 4.229 7.583 5.680 1.00 87.69 127 SER A O 1
ATOM 1026 N N . TYR A 1 128 ? 5.77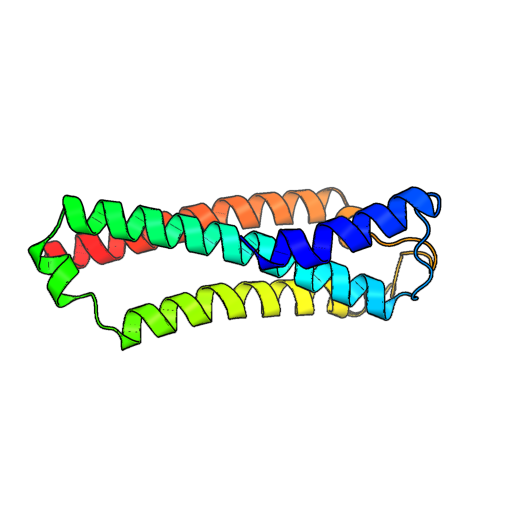6 6.273 4.731 1.00 86.31 128 TYR A N 1
ATOM 1027 C CA . TYR A 1 128 ? 5.163 5.001 5.072 1.00 86.31 128 TYR A CA 1
ATOM 1028 C C . TYR A 1 128 ? 5.132 4.784 6.589 1.00 86.31 128 TYR A C 1
ATOM 1030 O O . TYR A 1 128 ? 4.083 4.515 7.173 1.00 86.31 128 TYR A O 1
ATOM 1038 N N . TYR A 1 129 ? 6.270 4.979 7.253 1.00 87.00 129 TYR A N 1
ATOM 1039 C CA . TYR A 1 129 ? 6.358 4.879 8.705 1.00 87.00 129 TYR A CA 1
ATOM 1040 C C . TYR A 1 129 ? 5.432 5.892 9.398 1.00 87.00 129 TYR A C 1
ATOM 1042 O O . TYR A 1 129 ? 4.617 5.521 10.241 1.00 87.00 129 TYR A O 1
ATOM 1050 N N . TRP A 1 130 ? 5.481 7.161 8.992 1.00 88.50 130 TRP A N 1
ATOM 1051 C CA . TRP A 1 130 ? 4.650 8.214 9.577 1.00 88.50 130 TRP A CA 1
ATOM 1052 C C . TRP A 1 130 ? 3.157 8.004 9.313 1.00 88.50 130 TRP A C 1
ATOM 1054 O O . TRP A 1 130 ? 2.355 8.174 10.228 1.00 88.50 130 TRP A O 1
ATOM 1064 N N . SER A 1 131 ? 2.764 7.590 8.106 1.00 85.81 131 SER A N 1
ATOM 1065 C CA . SER A 1 131 ? 1.355 7.324 7.782 1.00 85.81 131 SER A CA 1
ATOM 1066 C C . SER A 1 131 ? 0.784 6.165 8.598 1.00 85.81 131 SER A C 1
ATOM 1068 O O . SER A 1 131 ? -0.316 6.300 9.131 1.00 85.81 131 SER A O 1
ATOM 1070 N N . THR A 1 132 ? 1.537 5.074 8.787 1.00 83.44 132 THR A N 1
ATOM 1071 C CA . THR A 1 132 ? 1.111 3.954 9.650 1.00 83.44 132 THR A CA 1
ATOM 1072 C C . THR A 1 132 ? 0.940 4.386 11.110 1.00 83.44 132 THR A C 1
ATOM 1074 O O . THR A 1 132 ? -0.048 4.023 11.753 1.00 83.44 132 THR A O 1
ATOM 1077 N N . LEU A 1 133 ? 1.852 5.219 11.622 1.00 85.12 133 LEU A N 1
ATOM 1078 C CA . LEU A 1 133 ? 1.799 5.751 12.982 1.00 85.12 133 LEU A CA 1
ATOM 1079 C C . LEU A 1 133 ? 0.608 6.700 13.173 1.00 85.12 133 LEU A C 1
ATOM 1081 O O . LEU A 1 133 ? -0.131 6.568 14.148 1.00 85.12 133 LEU A O 1
ATOM 1085 N N . ILE A 1 134 ? 0.364 7.601 12.218 1.00 87.19 134 ILE A N 1
ATOM 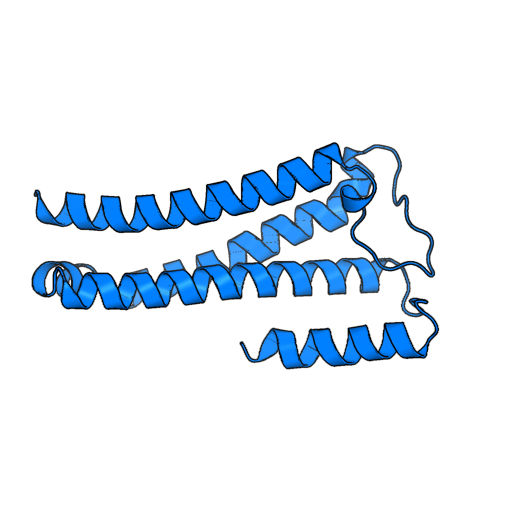1086 C CA . ILE A 1 134 ? -0.790 8.510 12.229 1.00 87.19 134 ILE A CA 1
ATOM 1087 C C . ILE A 1 134 ? -2.102 7.725 12.172 1.00 87.19 134 ILE A C 1
ATOM 1089 O O . ILE A 1 134 ? -3.013 8.032 12.935 1.00 87.19 134 ILE A O 1
ATOM 1093 N N . LEU A 1 135 ? -2.204 6.691 11.328 1.00 82.56 135 LEU A N 1
ATOM 1094 C CA . LEU A 1 135 ? -3.388 5.827 11.252 1.00 82.56 135 LEU A CA 1
ATOM 1095 C C . LEU A 1 135 ? -3.687 5.158 12.598 1.00 82.56 135 LEU A C 1
ATOM 1097 O O . LEU A 1 135 ? -4.835 5.163 13.043 1.00 82.56 135 LEU A O 1
ATOM 1101 N N . MET A 1 136 ? -2.662 4.633 13.277 1.00 80.88 136 MET A N 1
ATOM 1102 C CA . MET A 1 136 ? -2.823 4.060 14.615 1.00 80.88 136 MET A CA 1
ATOM 1103 C C . MET A 1 136 ? -3.273 5.099 15.646 1.00 80.88 136 MET A C 1
ATOM 1105 O O . MET A 1 136 ? -4.224 4.847 16.387 1.00 80.88 136 MET A O 1
ATOM 1109 N N . LEU A 1 137 ? -2.628 6.268 15.688 1.00 84.81 137 LEU A N 1
ATOM 1110 C CA . LEU A 1 137 ? -2.989 7.338 16.621 1.00 84.81 137 LEU A CA 1
ATOM 1111 C C . LEU A 1 137 ? -4.402 7.864 16.366 1.00 84.81 137 LEU A C 1
ATOM 1113 O O . LEU A 1 137 ? -5.154 8.060 17.315 1.00 84.81 137 LEU A O 1
ATOM 1117 N N . TYR A 1 138 ? -4.782 8.044 15.100 1.00 85.19 138 TYR A N 1
ATOM 1118 C CA . TYR A 1 138 ? -6.115 8.482 14.703 1.00 85.19 138 TYR A CA 1
ATOM 1119 C C . TYR A 1 138 ? -7.184 7.490 15.154 1.00 85.19 138 TYR A C 1
ATOM 1121 O O . TYR A 1 138 ? -8.164 7.899 15.773 1.00 85.19 138 TYR A O 1
ATOM 1129 N N . LEU A 1 139 ? -6.980 6.189 14.906 1.00 79.25 139 LEU A N 1
ATOM 1130 C CA . LEU A 1 139 ? -7.899 5.156 15.380 1.00 79.25 139 LEU A CA 1
ATOM 1131 C C . LEU A 1 139 ? -8.055 5.255 16.904 1.00 79.25 139 LEU A C 1
ATOM 1133 O O . LEU A 1 139 ? -9.170 5.414 17.390 1.00 79.25 139 LEU A O 1
ATOM 1137 N N . ILE A 1 140 ? -6.957 5.274 17.662 1.00 78.88 140 ILE A N 1
ATOM 1138 C CA . ILE A 1 140 ? -6.995 5.380 19.131 1.00 78.88 140 ILE A CA 1
ATOM 1139 C C . ILE A 1 140 ? -7.693 6.672 19.598 1.00 78.88 140 ILE A C 1
ATOM 1141 O O . ILE A 1 140 ? -8.508 6.636 20.525 1.00 78.88 140 ILE A O 1
ATOM 1145 N N . MET A 1 141 ? -7.411 7.807 18.955 1.00 82.31 141 MET A N 1
ATOM 1146 C CA . MET A 1 141 ? -7.993 9.112 19.279 1.00 82.31 141 MET A CA 1
ATOM 1147 C C . MET A 1 141 ? -9.501 9.138 19.035 1.00 82.31 141 MET A C 1
ATOM 1149 O O . MET A 1 141 ? -10.240 9.554 19.923 1.00 82.31 141 MET A O 1
ATOM 1153 N N . VAL A 1 142 ? -9.971 8.659 17.880 1.00 79.88 142 VAL A N 1
ATOM 1154 C CA . VAL A 1 142 ? -11.406 8.577 17.561 1.00 79.88 142 VAL A CA 1
ATOM 1155 C C . VAL A 1 142 ? -12.143 7.780 18.632 1.00 79.88 142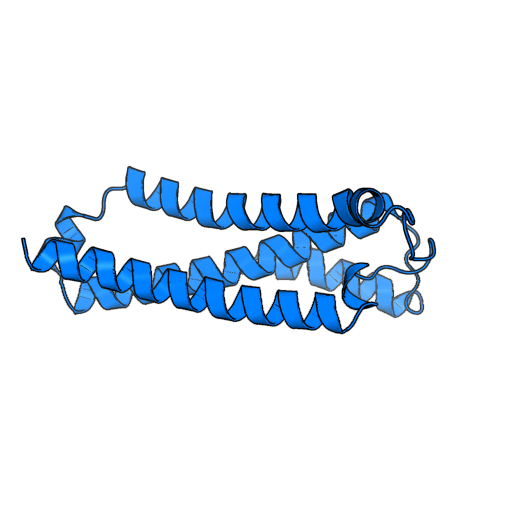 VAL A C 1
ATOM 1157 O O . VAL A 1 142 ? -13.177 8.224 19.125 1.00 79.88 142 VAL A O 1
ATOM 1160 N N . PHE A 1 143 ? -11.594 6.641 19.053 1.00 75.06 143 PHE A N 1
ATOM 1161 C CA . PHE A 1 143 ? -12.205 5.845 20.117 1.00 75.06 143 PHE A CA 1
ATOM 1162 C C . PHE A 1 143 ? -12.167 6.523 21.488 1.00 75.06 143 PHE A C 1
ATOM 1164 O O . PHE A 1 143 ? -13.120 6.389 22.250 1.00 75.06 143 PHE A O 1
ATOM 1171 N N . THR A 1 144 ? -11.109 7.275 21.794 1.00 75.44 144 THR A N 1
ATOM 1172 C CA . THR A 1 144 ? -11.009 8.034 23.051 1.00 75.44 144 THR A CA 1
ATOM 1173 C C . THR A 1 144 ? -12.013 9.191 23.083 1.00 75.44 144 THR A C 1
ATOM 1175 O O . THR A 1 144 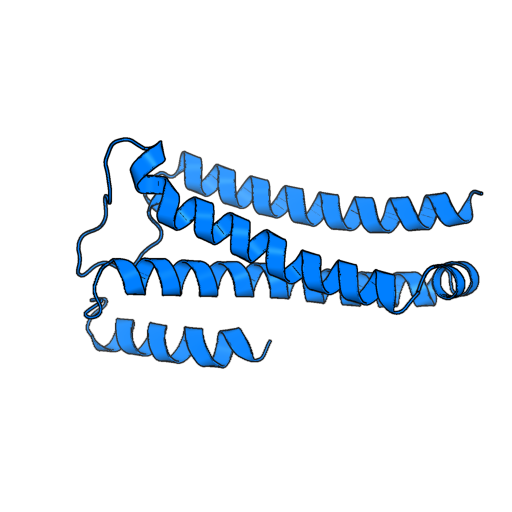? -12.661 9.416 24.101 1.00 75.44 144 THR A O 1
ATOM 1178 N N . LEU A 1 145 ? -12.212 9.891 21.962 1.00 76.25 145 LEU A N 1
ATOM 1179 C CA . LEU A 1 145 ? -13.199 10.969 21.844 1.00 76.25 145 LEU A CA 1
ATOM 1180 C C . LEU A 1 145 ? -14.638 10.459 21.963 1.00 76.25 145 LEU A C 1
ATOM 1182 O O . LEU A 1 145 ? -15.451 11.095 22.622 1.00 76.25 145 LEU A O 1
ATOM 1186 N N . LEU A 1 146 ? -14.941 9.288 21.396 1.00 72.38 146 LEU A N 1
ATOM 1187 C CA . LEU A 1 146 ? -16.245 8.629 21.547 1.00 72.38 146 LEU A CA 1
ATOM 1188 C C . LEU A 1 146 ? -16.544 8.160 22.981 1.00 72.38 146 LEU A C 1
ATOM 1190 O O . LEU A 1 146 ? -17.663 7.742 23.253 1.00 72.38 146 LEU A O 1
ATOM 1194 N N . GLN A 1 147 ? -15.555 8.157 23.878 1.00 69.06 147 GLN A N 1
ATOM 1195 C CA . GLN A 1 147 ? -15.751 7.867 25.300 1.00 69.06 147 GLN A CA 1
ATOM 1196 C C . GLN A 1 147 ? -15.932 9.116 26.155 1.00 69.06 147 GLN A C 1
ATOM 1198 O O . GLN A 1 147 ? -16.492 9.018 27.241 1.00 69.06 147 GLN A O 1
ATOM 1203 N N . ASN A 1 148 ? -15.450 10.265 25.684 1.00 64.62 148 ASN A N 1
ATOM 1204 C CA . ASN A 1 148 ? -15.504 11.521 26.426 1.00 64.62 148 ASN A CA 1
ATOM 1205 C C . ASN A 1 148 ? -16.785 12.331 26.147 1.00 64.62 148 ASN A C 1
ATOM 1207 O O . ASN A 1 148 ? -16.906 13.454 26.628 1.00 64.62 148 ASN A O 1
ATOM 1211 N N . ASN A 1 149 ? -17.697 11.778 25.343 1.00 55.09 149 ASN A N 1
ATOM 1212 C CA . ASN A 1 149 ? -18.976 12.348 24.922 1.00 55.09 149 ASN A CA 1
ATOM 1213 C C . ASN A 1 149 ? -20.083 11.318 25.165 1.00 55.09 149 ASN A C 1
ATOM 1215 O O . ASN A 1 149 ? -21.209 11.731 25.506 1.00 55.09 149 ASN A O 1
#

Secondary structure (DSSP, 8-state):
-HHHHHHHHHHHHHHHHTTS---SHHHHHHHHHHHHHHHHHHHHHHHHHHHHHHHHHHH-HHHHHHH--HHHHHHHHHHHHHHHHHHHHHHHHHHHHHHSS---S-SS--S-GGGGSHHHHHHHHHHHHHHHHHHHHHHHHHHHHTT--

Foldseek 3Di:
DPPLCVQVVVVVVVCVVVVNFDPPWDVVLLVSVLVNQLVVQLVLQVVLVVVLLVVCCVPPVPLSVVVDDPVVVVVSNVCSRVVSSVVSNCCQVVVLVVVVPHDPDDGGHRDRRLVVPVVSVVVVVVCSVVVSVVVSVVSVVVSVVSVVD

Sequence (149 aa):
MSIIGLEGIPVYTYFLINGQRWPFGAFLCDLWLSVDYACCLASIYTVLGITADRYLSVKYPAAYRNWRTKGRVLLIIAAIWVLPSVLFSISIFGYGWFSGKGRILREDECYVQFMTNPYLNAGMYLSYYWSTLILMLYLIMVFTLLQNN